Protein AF-I3D3J1-F1 (afdb_monomer_lite)

Structure (mmCIF, N/CA/C/O backbone):
data_AF-I3D3J1-F1
#
_entry.id   AF-I3D3J1-F1
#
loop_
_atom_site.group_PDB
_atom_site.id
_atom_site.type_symbol
_atom_site.label_atom_id
_atom_site.label_alt_id
_atom_site.label_comp_id
_atom_site.label_asym_id
_atom_site.label_entity_id
_atom_site.label_seq_id
_atom_site.pdbx_PDB_ins_code
_atom_site.Cartn_x
_atom_site.Cartn_y
_atom_site.Cartn_z
_atom_site.occupancy
_atom_site.B_iso_or_equiv
_atom_site.auth_seq_id
_atom_site.auth_comp_id
_atom_site.auth_asym_id
_atom_site.auth_atom_id
_atom_site.pdbx_PDB_model_num
ATOM 1 N N . MET A 1 1 ? -9.759 10.960 16.442 1.00 75.75 1 MET A N 1
ATOM 2 C CA . MET A 1 1 ? -9.688 10.011 15.315 1.00 75.75 1 MET A CA 1
ATOM 3 C C . MET A 1 1 ? -9.301 8.655 15.866 1.00 75.75 1 MET A C 1
ATOM 5 O O . MET A 1 1 ? -8.247 8.547 16.494 1.00 75.75 1 MET A O 1
ATOM 9 N N . GLU A 1 2 ? -10.183 7.678 15.706 1.00 90.38 2 GLU A N 1
ATOM 10 C CA . GLU A 1 2 ? -10.003 6.318 16.218 1.00 90.38 2 GLU A CA 1
ATOM 11 C C . GLU A 1 2 ? -8.888 5.579 15.465 1.00 90.38 2 GLU A C 1
ATOM 13 O O . GLU A 1 2 ? -8.452 6.004 14.390 1.00 90.38 2 GLU A O 1
ATOM 18 N N . ILE A 1 3 ? -8.387 4.480 16.037 1.00 92.81 3 ILE A N 1
ATOM 19 C CA . ILE A 1 3 ? -7.272 3.720 15.449 1.00 92.81 3 ILE A CA 1
ATOM 20 C C . ILE A 1 3 ? -7.659 3.178 14.068 1.00 92.81 3 ILE A C 1
ATOM 22 O O . ILE A 1 3 ? -6.866 3.297 13.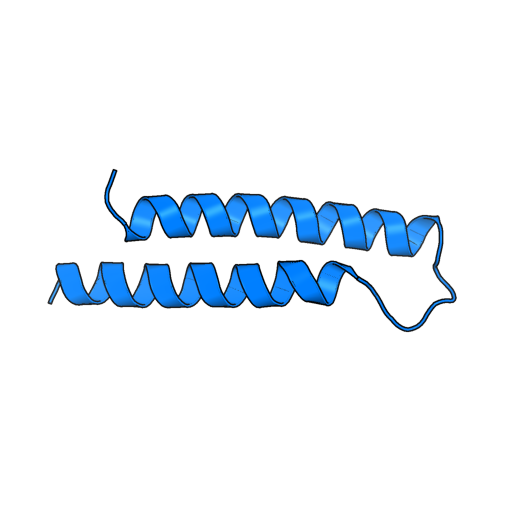134 1.00 92.81 3 ILE A O 1
ATOM 26 N N . HIS A 1 4 ? -8.884 2.669 13.908 1.00 93.56 4 HIS A N 1
ATOM 27 C CA . HIS A 1 4 ? -9.367 2.181 12.616 1.00 93.56 4 HIS A CA 1
ATOM 28 C C . HIS A 1 4 ? -9.349 3.302 11.555 1.00 93.56 4 HIS A C 1
ATOM 30 O O . HIS A 1 4 ? -8.833 3.120 10.458 1.00 93.56 4 HIS A O 1
ATOM 36 N N . GLN A 1 5 ? -9.776 4.521 11.903 1.00 94.69 5 GLN A N 1
ATOM 37 C CA . GLN A 1 5 ? -9.754 5.672 10.990 1.00 94.69 5 GLN A CA 1
ATOM 38 C C . GLN A 1 5 ? -8.324 6.049 10.569 1.00 94.69 5 GLN A C 1
ATOM 40 O O . GLN A 1 5 ? -8.073 6.306 9.391 1.00 94.69 5 GLN A O 1
ATOM 45 N N . LYS A 1 6 ? -7.369 6.038 11.512 1.00 96.88 6 LYS A N 1
ATOM 46 C CA . LYS A 1 6 ? -5.937 6.263 11.223 1.00 96.88 6 LYS A CA 1
ATOM 47 C C . LYS A 1 6 ? -5.381 5.212 10.264 1.00 96.88 6 LYS A C 1
ATOM 49 O O . LYS A 1 6 ? -4.683 5.571 9.319 1.00 96.88 6 LYS A O 1
ATOM 54 N N . LEU A 1 7 ? -5.710 3.940 10.481 1.00 96.81 7 LEU A N 1
ATOM 55 C CA . LEU A 1 7 ? -5.278 2.839 9.619 1.00 96.81 7 LEU A CA 1
ATOM 56 C C . LEU A 1 7 ? -5.910 2.910 8.229 1.00 96.81 7 LEU A C 1
ATOM 58 O O . LEU A 1 7 ? -5.222 2.660 7.245 1.00 96.81 7 LEU A O 1
ATOM 62 N N . THR A 1 8 ? -7.177 3.312 8.125 1.00 96.88 8 THR A N 1
ATOM 63 C CA . THR A 1 8 ? -7.829 3.553 6.832 1.00 96.88 8 THR A CA 1
ATOM 64 C C . THR A 1 8 ? -7.122 4.660 6.058 1.00 96.88 8 THR A C 1
ATOM 66 O O . THR A 1 8 ? -6.822 4.479 4.882 1.00 96.88 8 THR A O 1
ATOM 69 N N . ILE A 1 9 ? -6.792 5.781 6.705 1.00 98.06 9 ILE A N 1
ATOM 70 C CA . ILE A 1 9 ? -6.050 6.874 6.058 1.00 98.06 9 ILE A CA 1
ATOM 71 C C . ILE A 1 9 ? -4.660 6.403 5.617 1.00 98.06 9 ILE A C 1
ATOM 73 O O . ILE A 1 9 ? -4.266 6.658 4.481 1.00 98.06 9 ILE A O 1
ATOM 77 N N . ALA A 1 10 ? -3.941 5.668 6.470 1.00 98.06 10 ALA A N 1
ATOM 78 C CA . ALA A 1 10 ? -2.657 5.074 6.101 1.00 98.06 10 ALA A CA 1
ATOM 79 C C . ALA A 1 10 ? -2.792 4.116 4.902 1.00 98.06 10 ALA A C 1
ATOM 81 O O . ALA A 1 10 ? -1.980 4.172 3.981 1.00 98.06 10 ALA A O 1
ATOM 82 N N . GLY A 1 11 ? -3.845 3.295 4.869 1.00 98.12 11 GLY A N 1
ATOM 83 C CA . GLY A 1 11 ? -4.161 2.420 3.742 1.00 98.12 11 GLY A CA 1
ATOM 84 C C . GLY A 1 11 ? -4.419 3.195 2.449 1.00 98.12 11 GLY A C 1
ATOM 85 O O . GLY A 1 11 ? -3.888 2.828 1.407 1.00 98.12 11 GLY A O 1
ATOM 86 N N . VAL A 1 12 ? -5.151 4.312 2.503 1.00 98.50 12 VAL A N 1
ATOM 87 C CA . VAL A 1 12 ? -5.375 5.181 1.332 1.00 98.50 12 VAL A CA 1
ATOM 88 C C . VAL A 1 12 ? -4.069 5.814 0.844 1.00 98.50 12 VAL A C 1
ATOM 90 O O . VAL A 1 12 ? -3.822 5.851 -0.359 1.00 98.50 12 VAL A O 1
ATOM 93 N N . ILE A 1 13 ? -3.198 6.267 1.748 1.00 98.56 13 ILE A N 1
ATOM 94 C CA . ILE A 1 13 ? -1.876 6.792 1.371 1.00 98.56 13 ILE A CA 1
ATOM 95 C C . ILE A 1 13 ? -1.047 5.700 0.678 1.00 98.56 13 ILE A C 1
ATOM 97 O O . ILE A 1 13 ? -0.472 5.940 -0.384 1.00 98.56 13 ILE A O 1
ATOM 101 N N . LEU A 1 14 ? -1.028 4.486 1.235 1.00 98.44 14 LEU A N 1
ATOM 102 C CA . LEU A 1 14 ? -0.329 3.344 0.640 1.00 98.44 14 LEU A CA 1
ATOM 103 C C . LEU A 1 14 ? -0.921 2.941 -0.717 1.00 98.44 14 LEU A C 1
ATOM 105 O O . LEU A 1 14 ? -0.162 2.585 -1.616 1.00 98.44 14 LEU A O 1
ATOM 109 N N . LEU A 1 15 ? -2.240 3.051 -0.901 1.00 98.44 15 LEU A N 1
ATOM 110 C CA . LEU A 1 15 ? -2.906 2.834 -2.187 1.00 98.44 15 LEU A CA 1
ATOM 111 C C . LEU A 1 15 ? -2.391 3.816 -3.246 1.00 98.44 15 LEU A C 1
ATOM 113 O O 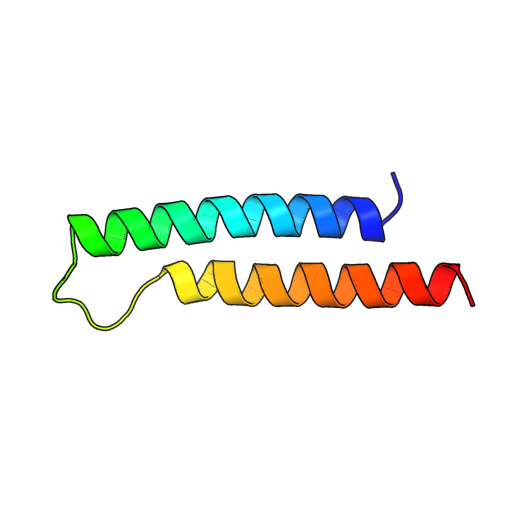. LEU A 1 15 ? -1.993 3.394 -4.331 1.00 98.44 15 LEU A O 1
ATOM 117 N N . VAL A 1 16 ? -2.347 5.112 -2.923 1.00 98.62 16 VAL A N 1
ATOM 118 C CA . VAL A 1 16 ? -1.833 6.143 -3.841 1.00 98.62 16 VAL A CA 1
ATOM 119 C C . VAL A 1 16 ? -0.374 5.864 -4.201 1.00 98.62 16 VAL A C 1
ATOM 121 O O . VAL A 1 16 ? -0.022 5.856 -5.378 1.00 98.62 16 VAL A O 1
ATOM 124 N N . ILE A 1 17 ? 0.467 5.561 -3.209 1.00 98.56 17 ILE A N 1
ATOM 125 C CA . ILE A 1 17 ? 1.882 5.224 -3.428 1.00 98.56 17 ILE A CA 1
ATOM 126 C C . ILE A 1 17 ? 2.026 3.981 -4.318 1.00 98.56 17 ILE A C 1
ATOM 128 O O . ILE A 1 17 ? 2.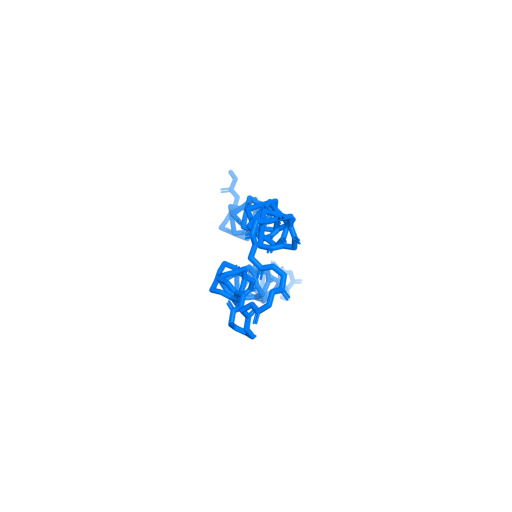839 3.977 -5.242 1.00 98.56 17 ILE A O 1
ATOM 132 N N . THR A 1 18 ? 1.219 2.946 -4.078 1.00 98.44 18 THR A N 1
ATOM 133 C CA . THR A 1 18 ? 1.199 1.713 -4.882 1.00 98.44 18 THR A CA 1
ATOM 134 C C . THR A 1 18 ? 0.903 2.024 -6.345 1.00 98.44 18 THR A C 1
ATOM 136 O O . THR A 1 18 ? 1.624 1.560 -7.228 1.00 98.44 18 THR A O 1
ATOM 139 N N . PHE A 1 19 ? -0.110 2.852 -6.609 1.00 98.25 19 PHE A N 1
ATOM 140 C CA . PHE A 1 19 ? -0.445 3.268 -7.969 1.00 98.25 19 PHE A CA 1
ATOM 141 C C . PHE A 1 19 ? 0.676 4.066 -8.632 1.00 98.25 19 PHE A C 1
ATOM 143 O O . PHE A 1 19 ? 1.010 3.775 -9.778 1.00 98.25 19 PHE A O 1
ATOM 150 N N . LEU A 1 20 ? 1.281 5.023 -7.924 1.00 98.25 20 LEU A N 1
ATOM 151 C CA . LEU A 1 20 ? 2.373 5.838 -8.464 1.00 98.25 20 LEU A CA 1
ATOM 152 C C . LEU A 1 20 ? 3.603 4.993 -8.813 1.00 98.25 20 LEU A C 1
ATOM 154 O O . LEU A 1 20 ? 4.167 5.153 -9.893 1.00 98.25 20 LEU A O 1
ATOM 158 N N . ILE A 1 21 ? 3.993 4.061 -7.939 1.00 97.94 21 ILE A N 1
ATOM 159 C CA . ILE A 1 21 ? 5.134 3.171 -8.198 1.00 97.94 21 ILE A CA 1
ATOM 160 C C . ILE A 1 21 ? 4.823 2.229 -9.356 1.00 97.94 21 ILE A C 1
ATOM 162 O O . ILE A 1 21 ? 5.673 2.032 -10.220 1.00 97.94 21 ILE A O 1
ATOM 166 N N . ASN A 1 22 ? 3.609 1.675 -9.409 1.00 97.81 22 ASN A N 1
ATOM 167 C CA . ASN A 1 22 ? 3.211 0.822 -10.521 1.00 97.81 22 ASN A CA 1
ATOM 168 C C . ASN A 1 22 ? 3.238 1.595 -11.844 1.00 9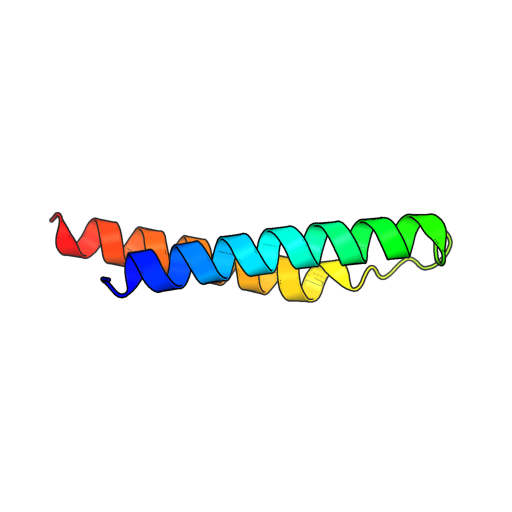7.81 22 ASN A C 1
ATOM 170 O O . ASN A 1 22 ? 3.756 1.084 -12.829 1.00 97.81 22 ASN A O 1
ATOM 174 N N . TYR A 1 23 ? 2.713 2.819 -11.860 1.00 98.06 23 TYR A N 1
ATOM 175 C CA . TYR A 1 23 ? 2.727 3.678 -13.039 1.00 98.06 23 TYR A CA 1
ATOM 176 C C . TYR A 1 23 ? 4.161 3.951 -13.511 1.00 98.06 23 TYR A C 1
ATOM 178 O O . TYR A 1 23 ? 4.495 3.671 -14.660 1.00 98.06 23 TYR A O 1
ATOM 186 N N . TYR A 1 24 ? 5.035 4.380 -12.597 1.00 97.19 24 TYR A N 1
ATOM 187 C CA . TYR A 1 24 ? 6.454 4.597 -12.883 1.00 97.19 24 TYR A CA 1
ATOM 188 C C . TYR A 1 24 ? 7.153 3.330 -13.401 1.00 97.19 24 TYR A C 1
ATOM 190 O O . TYR A 1 24 ? 7.944 3.394 -14.341 1.00 97.19 24 TYR A O 1
ATOM 198 N N . HIS A 1 25 ? 6.838 2.164 -12.829 1.00 96.81 25 HIS A N 1
ATOM 199 C CA . HIS A 1 25 ? 7.372 0.877 -13.279 1.00 96.81 25 HIS A CA 1
ATOM 200 C C . HIS A 1 25 ? 6.983 0.574 -14.727 1.00 96.81 25 HIS A C 1
ATOM 202 O O . HIS A 1 25 ? 7.834 0.159 -15.508 1.00 96.81 25 HIS A O 1
ATOM 208 N N . GLN A 1 26 ? 5.723 0.805 -15.102 1.00 96.38 26 GLN A N 1
ATOM 209 C CA . GLN A 1 26 ? 5.261 0.578 -16.475 1.00 96.38 26 GLN A CA 1
ATOM 210 C C . GLN A 1 26 ? 5.905 1.548 -17.474 1.00 96.38 26 GLN A C 1
ATOM 212 O O . GLN A 1 26 ? 6.215 1.144 -18.592 1.00 96.38 26 GLN A O 1
ATOM 217 N N . GLU A 1 27 ? 6.139 2.804 -17.085 1.00 97.44 27 GLU A N 1
ATOM 218 C CA . GLU A 1 27 ? 6.759 3.794 -17.973 1.00 97.44 27 GLU A CA 1
ATOM 219 C C . GLU A 1 27 ? 8.271 3.598 -18.138 1.00 97.44 27 GLU A C 1
ATOM 221 O O . GLU A 1 27 ? 8.789 3.686 -19.251 1.00 97.44 27 GLU A O 1
ATOM 226 N N . VAL A 1 28 ? 8.994 3.345 -17.044 1.00 96.81 28 VAL A N 1
ATOM 227 C CA . VAL A 1 28 ? 10.469 3.387 -17.032 1.00 96.81 28 VAL A CA 1
ATOM 228 C C . VAL A 1 28 ? 11.093 1.991 -17.063 1.00 96.81 28 VAL A C 1
ATOM 230 O O . VAL A 1 28 ? 12.212 1.807 -17.548 1.00 96.81 28 VAL A O 1
ATOM 233 N N . HIS A 1 29 ? 10.376 0.982 -16.571 1.00 92.44 29 HIS A N 1
ATOM 234 C CA . HIS A 1 29 ? 10.884 -0.374 -16.371 1.00 92.44 29 HIS A CA 1
ATOM 235 C C . HIS A 1 29 ? 9.952 -1.483 -16.916 1.00 92.44 29 HIS A C 1
ATOM 237 O O . HIS A 1 29 ? 9.821 -2.528 -16.271 1.00 92.44 29 HIS A O 1
ATOM 243 N N . PRO A 1 30 ? 9.354 -1.350 -18.122 1.00 89.31 30 PRO A N 1
ATOM 244 C CA . PRO A 1 30 ? 8.331 -2.285 -18.616 1.00 89.31 30 PRO A CA 1
ATOM 245 C C . PRO A 1 30 ? 8.830 -3.729 -18.801 1.00 89.31 30 PRO A C 1
ATOM 247 O O . PRO A 1 30 ? 8.038 -4.666 -18.788 1.00 89.31 30 PRO A O 1
ATOM 250 N N . GLY A 1 31 ? 10.141 -3.927 -18.971 1.00 93.00 31 GLY A N 1
ATOM 251 C CA . GLY A 1 31 ? 10.759 -5.251 -19.117 1.00 93.00 31 GLY A CA 1
ATOM 252 C C . GLY A 1 31 ? 11.192 -5.909 -17.803 1.00 93.00 31 GLY A C 1
ATOM 253 O O . GLY A 1 31 ? 11.641 -7.055 -17.820 1.00 93.00 31 GLY A O 1
ATOM 254 N N . ILE A 1 32 ? 11.098 -5.210 -16.667 1.00 94.31 32 ILE A N 1
ATOM 255 C CA . ILE A 1 32 ? 11.483 -5.762 -15.366 1.00 94.31 32 ILE A CA 1
ATOM 256 C C . ILE A 1 32 ? 10.277 -6.496 -14.773 1.00 94.31 32 ILE A C 1
ATOM 258 O O . ILE A 1 32 ? 9.241 -5.897 -14.495 1.00 94.31 32 ILE A O 1
ATOM 262 N N . GLY A 1 33 ? 10.422 -7.805 -14.552 1.00 91.69 33 GLY A N 1
ATOM 263 C CA . GLY A 1 33 ? 9.331 -8.650 -14.052 1.00 91.69 33 GLY A CA 1
ATOM 264 C C . GLY A 1 33 ? 8.922 -8.371 -12.600 1.00 91.69 33 GLY A C 1
ATOM 265 O O . GLY A 1 33 ? 7.796 -8.675 -12.215 1.00 91.69 33 GLY A O 1
ATOM 266 N N . PHE A 1 34 ? 9.808 -7.785 -11.790 1.00 94.25 34 PHE A N 1
ATOM 267 C CA . PHE A 1 34 ? 9.499 -7.426 -10.407 1.00 94.25 34 PHE A CA 1
ATOM 268 C C . PHE A 1 34 ? 9.059 -5.966 -10.293 1.00 94.25 34 PHE A C 1
ATOM 270 O O . PHE A 1 34 ? 9.850 -5.058 -10.533 1.00 94.25 34 PHE A O 1
ATOM 277 N N . ASN A 1 35 ? 7.817 -5.749 -9.864 1.00 96.56 35 ASN A N 1
ATOM 278 C CA . ASN A 1 35 ? 7.250 -4.423 -9.652 1.00 96.56 35 ASN A CA 1
ATOM 279 C C . ASN A 1 35 ? 7.245 -4.066 -8.160 1.00 96.56 35 ASN A C 1
ATOM 281 O O . ASN A 1 35 ? 6.550 -4.696 -7.357 1.00 96.56 35 ASN A O 1
ATOM 285 N N . TYR A 1 36 ? 7.985 -3.019 -7.792 1.00 95.69 36 TYR A N 1
ATOM 286 C CA . TYR A 1 36 ? 8.118 -2.577 -6.401 1.00 95.69 36 TYR A CA 1
ATOM 287 C C . TYR A 1 36 ? 6.808 -2.107 -5.764 1.00 95.69 36 TYR A C 1
ATOM 289 O O . TYR A 1 36 ? 6.733 -2.071 -4.537 1.00 95.69 36 TYR A O 1
ATOM 297 N N . ALA A 1 37 ? 5.761 -1.828 -6.551 1.00 97.50 37 ALA A N 1
ATOM 298 C CA . ALA A 1 37 ? 4.417 -1.554 -6.043 1.00 97.50 37 ALA A CA 1
ATOM 299 C C . ALA A 1 37 ? 3.859 -2.710 -5.193 1.00 97.50 37 ALA A C 1
ATOM 301 O O . ALA A 1 37 ? 2.992 -2.493 -4.349 1.00 97.50 37 ALA A O 1
ATOM 302 N N . TYR A 1 38 ? 4.399 -3.923 -5.351 1.00 97.31 38 TYR A N 1
ATOM 303 C CA . TYR A 1 38 ? 4.080 -5.073 -4.511 1.00 97.31 38 TYR A CA 1
ATOM 304 C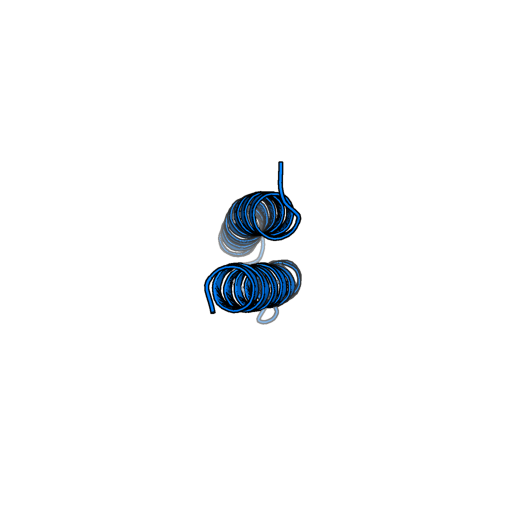 C . TYR A 1 38 ? 4.233 -4.782 -3.008 1.00 97.31 38 TYR A C 1
ATOM 306 O O . TYR A 1 38 ? 3.349 -5.117 -2.223 1.00 97.31 38 TYR A O 1
ATOM 314 N N . VAL A 1 39 ? 5.321 -4.121 -2.597 1.00 97.81 39 VAL A N 1
ATOM 315 C CA . VAL A 1 39 ? 5.613 -3.860 -1.176 1.00 97.81 39 VAL A CA 1
ATOM 316 C C . VAL A 1 39 ? 4.556 -2.955 -0.521 1.00 97.81 39 VAL A C 1
ATOM 318 O O . VAL A 1 39 ? 3.918 -3.397 0.439 1.00 97.81 39 VAL A O 1
ATOM 321 N N . PRO A 1 40 ? 4.307 -1.720 -1.005 1.00 97.94 40 PRO A N 1
ATOM 322 C CA . PRO A 1 40 ? 3.251 -0.881 -0.451 1.00 97.94 40 PRO A CA 1
ATOM 323 C C . PRO A 1 40 ? 1.857 -1.481 -0.673 1.00 97.94 40 PRO A C 1
ATOM 325 O O . PRO A 1 40 ? 0.992 -1.279 0.177 1.00 97.94 40 PRO A O 1
ATOM 328 N N . GLY A 1 41 ? 1.647 -2.278 -1.728 1.00 98.12 41 GLY A N 1
ATOM 329 C CA . GLY A 1 41 ? 0.389 -2.985 -1.968 1.00 98.12 41 GLY A CA 1
ATOM 330 C C . GLY A 1 41 ? 0.058 -4.000 -0.870 1.00 98.12 41 GLY A C 1
ATOM 331 O O . GLY A 1 41 ? -1.059 -4.012 -0.354 1.00 98.12 41 GLY A O 1
ATOM 332 N N . VAL A 1 42 ? 1.030 -4.805 -0.432 1.00 98.44 42 VAL A N 1
ATOM 333 C CA . VAL A 1 42 ? 0.839 -5.736 0.696 1.00 98.44 42 VAL A CA 1
ATOM 334 C C . VAL A 1 42 ? 0.581 -4.977 2.002 1.00 98.44 42 VAL A C 1
ATOM 336 O O . VAL A 1 42 ? -0.323 -5.338 2.758 1.00 98.44 42 VAL A O 1
ATOM 339 N N . LEU A 1 43 ? 1.324 -3.895 2.260 1.00 98.44 43 LEU A N 1
ATOM 340 C CA . LEU A 1 43 ? 1.126 -3.070 3.458 1.00 98.44 43 LEU A CA 1
ATOM 341 C C . LEU A 1 43 ? -0.253 -2.398 3.478 1.00 98.44 43 LEU A C 1
ATOM 343 O O . LEU A 1 43 ? -0.892 -2.336 4.528 1.00 98.44 43 LEU A O 1
ATOM 347 N N . MET A 1 44 ? -0.733 -1.936 2.322 1.00 98.38 44 MET A N 1
ATOM 348 C CA . MET A 1 44 ? -2.076 -1.381 2.155 1.00 98.38 44 MET A CA 1
ATOM 349 C C . MET A 1 44 ? -3.141 -2.410 2.542 1.00 98.38 44 MET A C 1
ATOM 351 O O . MET A 1 44 ? -4.038 -2.101 3.328 1.00 98.38 44 MET A O 1
ATOM 355 N N . LEU A 1 45 ? -3.036 -3.637 2.020 1.00 98.38 45 LEU A N 1
ATOM 356 C CA . LEU A 1 45 ? -3.985 -4.710 2.329 1.00 98.38 45 LEU A CA 1
ATOM 357 C C . LEU A 1 45 ? -3.987 -5.046 3.823 1.00 98.38 45 LEU A C 1
ATOM 359 O O . LEU A 1 45 ? -5.058 -5.198 4.415 1.00 98.38 45 LEU A O 1
ATOM 363 N N . ALA A 1 46 ? -2.811 -5.104 4.452 1.00 98.38 46 ALA A N 1
ATOM 364 C CA . ALA A 1 46 ? -2.700 -5.310 5.893 1.00 98.38 46 ALA A CA 1
ATOM 365 C C . ALA A 1 46 ? -3.368 -4.170 6.683 1.00 98.38 46 ALA A C 1
ATOM 367 O O . ALA A 1 46 ? -4.163 -4.435 7.586 1.00 98.38 46 ALA A O 1
ATOM 368 N N . ALA A 1 47 ? -3.115 -2.909 6.316 1.00 98.00 47 ALA A N 1
ATOM 369 C CA . ALA A 1 47 ? -3.698 -1.745 6.982 1.00 98.00 47 ALA A CA 1
ATOM 370 C C . ALA A 1 47 ? -5.233 -1.732 6.895 1.00 98.00 47 ALA A C 1
ATOM 372 O O . ALA A 1 47 ? -5.902 -1.544 7.914 1.00 98.00 47 ALA A O 1
ATOM 373 N N . PHE A 1 48 ? -5.799 -1.992 5.711 1.00 98.12 48 PHE A N 1
ATOM 374 C CA . PHE A 1 48 ? -7.252 -2.080 5.541 1.00 98.12 48 PHE A CA 1
ATOM 375 C C . PHE A 1 48 ? -7.860 -3.264 6.292 1.00 98.12 48 PHE A C 1
ATOM 377 O O . PHE A 1 48 ? -8.901 -3.102 6.927 1.00 98.12 48 PHE A O 1
ATOM 384 N N . SER A 1 49 ? -7.193 -4.419 6.293 1.00 97.88 49 SER A N 1
ATOM 385 C CA . SER A 1 49 ? -7.668 -5.602 7.018 1.00 97.88 49 SER A CA 1
ATOM 386 C C . SER A 1 49 ? -7.715 -5.356 8.529 1.00 97.88 49 SER A C 1
ATOM 388 O O . SER A 1 49 ? -8.727 -5.629 9.172 1.00 97.88 49 SER A O 1
ATOM 390 N N . ILE A 1 50 ? -6.653 -4.778 9.102 1.00 97.44 50 ILE A N 1
ATOM 391 C CA . ILE A 1 50 ? -6.601 -4.453 10.536 1.00 97.44 50 ILE A CA 1
ATOM 392 C C . ILE A 1 50 ? -7.630 -3.372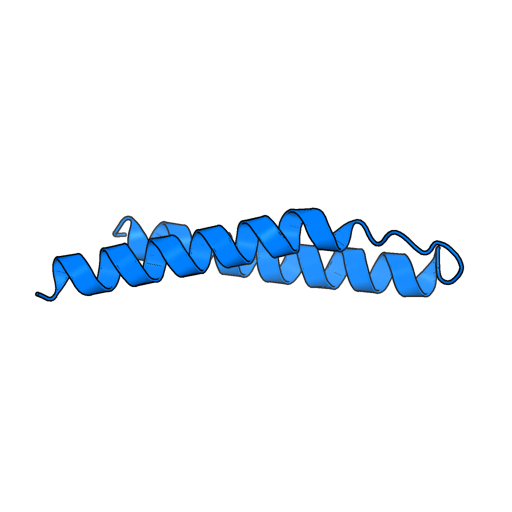 10.876 1.00 97.44 50 ILE A C 1
ATOM 394 O O . ILE A 1 50 ? -8.335 -3.497 11.878 1.00 97.44 50 ILE A O 1
ATOM 398 N N . SER A 1 51 ? -7.752 -2.338 10.036 1.00 95.88 51 SER A N 1
ATOM 399 C CA . SER A 1 51 ? -8.773 -1.299 10.208 1.00 95.88 51 SER A CA 1
ATOM 400 C C . SER A 1 51 ? -10.181 -1.898 10.275 1.00 95.88 51 SER A C 1
ATOM 402 O O . SER A 1 51 ? -10.932 -1.611 11.207 1.00 95.88 51 SER A O 1
ATOM 404 N N . PHE A 1 52 ? -10.510 -2.794 9.342 1.00 95.38 52 PHE A N 1
ATOM 405 C CA . PHE A 1 52 ? -11.809 -3.460 9.282 1.00 95.38 52 PHE A CA 1
ATOM 406 C C . PHE A 1 52 ? -12.100 -4.312 10.526 1.00 95.38 52 PHE A C 1
ATOM 408 O O . PHE A 1 52 ? -13.198 -4.239 11.085 1.00 95.38 52 PHE A O 1
ATOM 415 N N . ILE A 1 53 ? -11.114 -5.082 10.998 1.00 96.25 53 ILE A N 1
ATOM 416 C CA . ILE A 1 53 ? -11.256 -5.897 12.213 1.00 96.25 53 ILE A CA 1
ATOM 417 C C . ILE A 1 53 ? -11.520 -5.009 13.433 1.00 96.25 53 ILE A C 1
ATOM 419 O O . ILE A 1 53 ? -12.429 -5.302 14.207 1.00 96.25 53 ILE A O 1
ATOM 423 N N . LEU A 1 54 ? -10.760 -3.922 13.606 1.00 93.88 54 LEU A N 1
ATOM 424 C CA . LEU A 1 54 ? -10.933 -3.007 14.741 1.00 93.88 54 LEU A CA 1
ATOM 425 C C . LEU A 1 54 ? -12.299 -2.323 14.715 1.00 93.88 54 LEU A C 1
ATOM 427 O O . LEU A 1 54 ? -13.016 -2.360 15.707 1.00 93.88 54 LEU A O 1
ATOM 431 N N . PHE A 1 55 ? -12.697 -1.799 13.557 1.00 92.00 55 PHE A N 1
ATOM 432 C CA . PHE A 1 55 ? -14.017 -1.204 13.367 1.00 92.00 55 PHE A CA 1
ATOM 433 C C . PHE A 1 55 ? -15.159 -2.170 13.714 1.00 92.00 55 PHE A C 1
ATOM 435 O O . PHE A 1 55 ? -16.160 -1.765 14.300 1.00 92.00 55 PHE A O 1
ATOM 442 N N . THR A 1 56 ? -15.014 -3.447 13.352 1.00 91.88 56 THR A N 1
ATOM 443 C CA . THR A 1 56 ? -16.032 -4.467 13.634 1.00 91.88 56 THR A CA 1
ATOM 444 C C . THR A 1 56 ? -16.057 -4.834 15.116 1.00 91.88 56 THR A C 1
ATOM 446 O O . THR A 1 56 ? -17.135 -4.977 15.682 1.00 91.88 56 THR A O 1
ATOM 449 N N . LYS A 1 57 ? -14.887 -4.943 15.763 1.00 88.31 57 LYS A N 1
ATOM 450 C CA . LYS A 1 57 ? -14.788 -5.200 17.208 1.00 88.31 57 LYS A CA 1
ATOM 451 C C . LYS A 1 57 ? -15.400 -4.086 18.050 1.00 88.31 57 LYS A C 1
ATOM 453 O O . LYS A 1 57 ? -16.008 -4.394 19.061 1.00 88.31 57 LYS A O 1
ATOM 458 N N . ASP A 1 58 ? -15.252 -2.830 17.639 1.00 81.69 58 ASP A N 1
ATOM 459 C CA . ASP A 1 58 ? -15.811 -1.687 18.372 1.00 81.69 58 ASP A CA 1
ATOM 460 C C . ASP A 1 58 ? -17.349 -1.588 18.235 1.00 81.69 58 ASP A C 1
ATOM 462 O O . ASP A 1 58 ? -17.985 -0.812 18.947 1.00 81.69 58 ASP A O 1
ATOM 466 N N . ARG A 1 59 ? -17.958 -2.349 17.311 1.00 76.75 59 ARG A N 1
ATOM 467 C CA . ARG A 1 59 ? -19.408 -2.348 17.031 1.00 76.75 59 ARG A CA 1
ATOM 468 C C . ARG A 1 59 ? -20.155 -3.610 17.480 1.00 76.75 59 ARG A C 1
ATOM 470 O O . ARG A 1 59 ? -21.379 -3.635 17.339 1.00 76.75 59 ARG A O 1
ATOM 477 N N . LEU A 1 60 ? -19.445 -4.631 17.956 1.00 65.88 60 LEU A N 1
ATOM 478 C CA . LEU A 1 60 ? -19.998 -5.860 18.543 1.00 65.88 60 LEU A CA 1
ATOM 479 C C . LEU A 1 60 ? -20.082 -5.722 20.064 1.00 65.88 60 LEU A C 1
ATOM 481 O O . LEU A 1 60 ? -21.114 -6.158 20.616 1.00 65.88 60 LEU A O 1
#

Radius of gyration: 14.39 Å; chains: 1; bounding box: 32×19×38 Å

Organism: NCBI:txid859350

Secondary structure (DSSP, 8-state):
--HHHHHHHHHHHHHHHHHHHHHHHHHH-TT-S--TTHHHHHHHHHHHHHHHHHHHHTT-

Sequence (60 aa):
MEIHQKLTIAGVILLVITFLINYYHQEVHPGIGFNYAYVPGVLMLAAFSISFILFTKDRL

pLDDT: mean 94.9, std 6.06, range [65.88, 98.62]

Foldseek 3Di:
DDLLVVLLVLLVVLVVVLVVQQVCCVVPPVPDPDGPSVVSNVVSVVSNVVSVVVVVVVVD